Protein AF-A0AAW0EY38-F1 (afdb_monomer)

Structure (mmCIF, N/CA/C/O backbone):
data_AF-A0AAW0EY38-F1
#
_entry.id   AF-A0AAW0EY38-F1
#
loop_
_atom_site.group_PDB
_atom_site.id
_atom_site.type_symbol
_atom_site.label_atom_id
_atom_site.label_alt_id
_atom_site.label_comp_id
_atom_site.label_asym_id
_atom_site.label_entity_id
_atom_site.label_seq_id
_atom_site.pdbx_PDB_ins_code
_atom_site.Cartn_x
_atom_site.Cartn_y
_atom_site.Cartn_z
_atom_site.occupancy
_atom_site.B_iso_or_equiv
_atom_site.auth_seq_id
_atom_site.auth_comp_id
_atom_site.auth_asym_id
_atom_site.auth_atom_id
_atom_site.pdbx_PDB_model_num
ATOM 1 N N . MET A 1 1 ? -49.714 18.356 15.922 1.00 36.41 1 MET A N 1
ATOM 2 C CA . MET A 1 1 ? -48.487 18.793 16.619 1.00 36.41 1 MET A CA 1
ATOM 3 C C . MET A 1 1 ? -47.791 17.554 17.155 1.00 36.41 1 MET A C 1
ATOM 5 O O . MET A 1 1 ? -48.275 16.978 18.117 1.00 36.41 1 MET A O 1
ATOM 9 N N . PHE A 1 2 ? -46.738 17.082 16.485 1.00 45.28 2 PHE A N 1
ATOM 10 C CA . PHE A 1 2 ? -45.984 15.905 16.921 1.00 45.28 2 PHE A CA 1
ATOM 11 C C . PHE A 1 2 ? -44.681 16.373 17.564 1.00 45.28 2 PHE A C 1
ATOM 13 O O . PHE A 1 2 ? -43.794 16.888 16.889 1.00 45.28 2 PHE A O 1
ATOM 20 N N . LEU A 1 3 ? -44.608 16.240 18.888 1.00 47.38 3 LEU A N 1
ATOM 21 C CA . LEU A 1 3 ? -43.404 16.471 19.674 1.00 47.38 3 LEU A CA 1
ATOM 22 C C . LEU A 1 3 ? -42.426 15.320 19.421 1.00 47.38 3 LEU A C 1
ATOM 24 O O . LEU A 1 3 ? -42.470 14.292 20.090 1.00 47.38 3 LEU A O 1
ATOM 28 N N . THR A 1 4 ? -41.526 15.490 18.456 1.00 55.34 4 THR A N 1
ATOM 29 C CA . THR A 1 4 ? -40.294 14.701 18.400 1.00 55.34 4 THR A CA 1
ATOM 30 C C . THR A 1 4 ? -39.374 15.199 19.505 1.00 55.34 4 THR A C 1
ATOM 32 O O . THR A 1 4 ? -38.641 16.175 19.338 1.00 55.34 4 THR A O 1
ATOM 35 N N . THR A 1 5 ? -39.441 14.548 20.661 1.00 53.19 5 THR A N 1
ATOM 36 C CA . THR A 1 5 ? -38.459 14.689 21.731 1.00 53.19 5 THR A CA 1
ATOM 37 C C . THR A 1 5 ? -37.113 14.188 21.218 1.00 53.19 5 THR A C 1
ATOM 39 O O . THR A 1 5 ? -36.816 12.996 21.191 1.00 53.19 5 THR A O 1
ATOM 42 N N . VAL A 1 6 ? -36.279 15.122 20.766 1.00 59.03 6 VAL A N 1
ATOM 43 C CA . VAL A 1 6 ? -34.878 14.847 20.460 1.00 59.03 6 VAL A CA 1
ATOM 44 C C . VAL A 1 6 ? -34.181 14.609 21.795 1.00 59.03 6 VAL A C 1
ATOM 46 O O . VAL A 1 6 ? -33.780 15.548 22.479 1.00 59.03 6 VAL A O 1
ATOM 49 N N . LEU A 1 7 ? -34.065 13.342 22.195 1.00 56.75 7 LEU A N 1
ATOM 50 C CA . LEU A 1 7 ? -33.198 12.949 23.298 1.00 56.75 7 LEU A CA 1
ATOM 51 C C . LEU A 1 7 ? -31.762 13.284 22.891 1.00 56.75 7 LEU A C 1
ATOM 53 O O . LEU A 1 7 ? -31.105 12.540 22.162 1.00 56.75 7 LEU A O 1
ATOM 57 N N . ALA A 1 8 ? -31.281 14.435 23.356 1.00 54.06 8 ALA A N 1
ATOM 58 C CA . ALA A 1 8 ? -29.883 14.821 23.312 1.00 54.06 8 ALA A CA 1
ATOM 59 C C . ALA A 1 8 ? -29.093 13.900 24.255 1.00 54.06 8 ALA A C 1
ATOM 61 O O . ALA A 1 8 ? -28.704 14.271 25.360 1.00 54.06 8 ALA A O 1
ATOM 62 N N . VAL A 1 9 ? -28.890 12.652 23.829 1.00 56.81 9 VAL A N 1
ATOM 63 C CA . VAL A 1 9 ? -28.042 11.689 24.526 1.00 56.81 9 VAL A CA 1
ATOM 64 C C . VAL A 1 9 ? -26.637 12.279 24.572 1.00 56.81 9 VAL A C 1
ATOM 66 O O . VAL A 1 9 ? -26.015 12.537 23.538 1.00 56.81 9 VAL A O 1
ATOM 69 N N . SER A 1 10 ? -26.140 12.514 25.786 1.00 57.12 10 SER A N 1
ATOM 70 C CA . SER A 1 10 ? -24.780 12.984 26.034 1.00 57.12 10 SER A CA 1
ATOM 71 C C . SER A 1 10 ? -23.775 12.020 25.392 1.00 57.12 10 SER A C 1
ATOM 73 O O . SER A 1 10 ? -23.475 10.947 25.916 1.00 57.12 10 SER A O 1
ATOM 75 N N . LYS A 1 11 ? -23.239 12.411 24.227 1.00 60.81 11 LYS A N 1
ATOM 76 C CA . LYS A 1 11 ? -22.288 11.622 23.418 1.00 60.81 11 LYS A CA 1
ATOM 77 C C . LYS A 1 11 ? -21.000 11.266 24.172 1.00 60.81 11 LYS A C 1
ATOM 79 O O . LYS A 1 11 ? -20.276 10.374 23.735 1.00 60.81 11 LYS A O 1
ATOM 84 N N . LYS A 1 12 ? -20.723 11.949 25.289 1.00 64.94 12 LYS A N 1
ATOM 85 C CA . LYS A 1 12 ? -19.521 11.779 26.116 1.00 64.94 12 LYS A CA 1
ATOM 86 C C . LYS A 1 12 ? -19.474 10.417 26.823 1.00 64.94 12 LYS A C 1
ATOM 88 O O . LYS A 1 12 ? -18.389 9.893 27.024 1.00 64.94 12 LYS A O 1
ATOM 93 N N . ASN A 1 13 ? -20.631 9.807 27.103 1.00 69.88 13 ASN A N 1
ATOM 94 C CA . ASN A 1 13 ? -20.723 8.502 27.779 1.00 69.88 13 ASN A CA 1
ATOM 95 C C . ASN A 1 13 ? -21.180 7.361 26.855 1.00 69.88 13 ASN A C 1
ATOM 97 O O . ASN A 1 13 ? -21.425 6.248 27.319 1.00 69.88 13 ASN A O 1
ATOM 101 N N . LEU A 1 14 ? -21.307 7.615 25.547 1.00 79.00 14 LEU A N 1
ATOM 102 C CA . LEU A 1 14 ? -21.722 6.586 24.601 1.00 79.00 14 LEU A CA 1
ATOM 103 C C . LEU A 1 14 ? -20.601 5.552 24.438 1.00 79.00 14 LEU A C 1
ATOM 105 O O . LEU A 1 14 ? -19.555 5.837 23.842 1.00 79.00 14 LEU A O 1
ATOM 109 N N . ARG A 1 15 ? -20.839 4.347 24.962 1.00 86.69 15 ARG A N 1
ATOM 110 C CA . ARG A 1 15 ? -19.970 3.184 24.767 1.00 86.69 15 ARG A CA 1
ATOM 111 C C . ARG A 1 15 ? -20.509 2.341 23.621 1.00 86.69 15 ARG A C 1
ATOM 113 O O . ARG A 1 15 ? -21.696 2.038 23.567 1.00 86.69 15 ARG A O 1
ATOM 120 N N . LEU A 1 16 ? -19.627 1.977 22.704 1.00 86.88 16 LEU A N 1
ATOM 121 C CA . LEU A 1 16 ? -19.938 1.199 21.512 1.00 86.88 16 LEU A CA 1
ATOM 122 C C . LEU A 1 16 ? -19.187 -0.128 21.581 1.00 86.88 16 LEU A C 1
ATOM 124 O O . LEU A 1 16 ? -18.048 -0.189 22.051 1.00 86.88 16 LEU A O 1
ATOM 128 N N . ARG A 1 17 ? -19.829 -1.201 21.122 1.00 89.62 17 ARG A N 1
ATOM 129 C CA . ARG A 1 17 ? -19.230 -2.536 21.098 1.00 89.62 17 ARG A CA 1
ATOM 130 C C . ARG A 1 17 ? -18.426 -2.718 19.813 1.00 89.62 17 ARG A C 1
ATOM 132 O O . ARG A 1 17 ? -18.945 -2.489 18.726 1.00 89.62 17 ARG A O 1
ATOM 139 N N . CYS A 1 18 ? -17.171 -3.147 19.928 1.00 90.31 18 CYS A N 1
ATOM 140 C CA . CYS A 1 18 ? -16.378 -3.560 18.769 1.00 90.31 18 CYS A CA 1
ATOM 141 C C . CYS A 1 18 ? -16.819 -4.953 18.298 1.00 90.31 18 CYS A C 1
ATOM 143 O O . CYS A 1 18 ? -16.892 -5.873 19.107 1.00 90.31 18 CYS A O 1
ATOM 145 N N . SER A 1 19 ? -17.059 -5.135 17.002 1.00 89.38 19 SER A N 1
ATOM 146 C CA . SER A 1 19 ? -17.438 -6.435 16.420 1.00 89.38 19 SER A CA 1
ATOM 147 C C . SER A 1 19 ? -16.326 -7.492 16.487 1.00 89.38 19 SER A C 1
ATOM 149 O O . SER A 1 19 ? -16.625 -8.677 16.526 1.00 89.38 19 SER A O 1
ATOM 151 N N . GLN A 1 20 ? -15.056 -7.075 16.550 1.00 88.75 20 GLN A N 1
ATOM 152 C CA . GLN A 1 20 ? -13.898 -7.979 16.547 1.00 88.75 20 GLN A CA 1
ATOM 153 C C . GLN A 1 20 ? -13.485 -8.411 17.958 1.00 88.75 20 GLN A 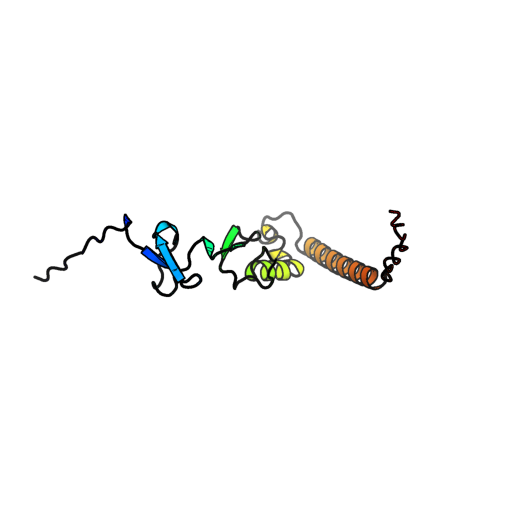C 1
ATOM 155 O O . GLN A 1 20 ? -13.481 -9.592 18.278 1.00 88.75 20 GLN A O 1
ATOM 160 N N . CYS A 1 21 ? -13.167 -7.459 18.840 1.00 90.75 21 CYS A N 1
ATOM 161 C CA . CYS A 1 21 ? -12.729 -7.784 20.202 1.00 90.75 21 CYS A CA 1
ATOM 162 C C . CYS A 1 21 ? -13.870 -7.832 21.224 1.00 90.75 21 CYS A C 1
ATOM 164 O O . CYS A 1 21 ? -13.615 -8.065 22.401 1.00 90.75 21 CYS A O 1
ATOM 166 N N . THR A 1 22 ? -15.115 -7.567 20.815 1.00 90.31 22 THR A N 1
ATOM 167 C CA . THR A 1 22 ? -16.335 -7.548 21.651 1.00 90.31 22 THR A CA 1
ATOM 168 C C . THR A 1 22 ? -16.348 -6.568 22.831 1.00 90.31 22 THR A C 1
ATOM 170 O O . THR A 1 22 ? -17.373 -6.454 23.505 1.00 90.31 22 THR A O 1
ATOM 173 N N . ARG A 1 23 ? -15.265 -5.808 23.046 1.00 90.69 23 ARG A N 1
ATOM 174 C CA . ARG A 1 23 ? -15.121 -4.809 24.113 1.00 90.69 23 ARG A CA 1
ATOM 175 C C . ARG A 1 23 ? -16.045 -3.607 23.900 1.00 90.69 23 ARG A C 1
ATOM 177 O O . ARG A 1 23 ? -16.238 -3.152 22.770 1.00 90.69 23 ARG A O 1
ATOM 184 N N . LEU A 1 24 ? -16.572 -3.077 25.005 1.00 90.88 24 LEU A N 1
ATOM 185 C CA . LEU A 1 24 ? -17.322 -1.818 25.063 1.00 90.88 24 LEU A CA 1
ATOM 186 C C . LEU A 1 24 ? -16.350 -0.650 25.254 1.00 90.88 24 LEU A C 1
ATOM 188 O O . LEU A 1 24 ? -15.769 -0.481 26.326 1.00 90.88 24 LEU 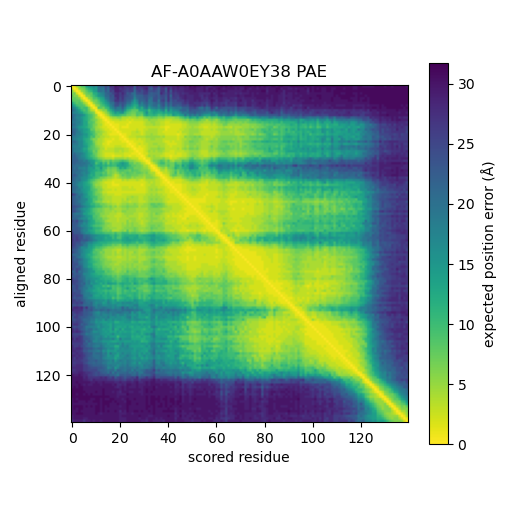A O 1
ATOM 192 N N . LEU A 1 25 ? -16.176 0.159 24.212 1.00 90.00 25 LEU A N 1
ATOM 193 C CA . LEU A 1 25 ? -15.191 1.241 24.160 1.00 90.00 25 LEU A CA 1
ATOM 194 C C . LEU A 1 25 ? -15.869 2.596 23.954 1.00 90.00 25 LEU A C 1
ATOM 196 O O . LEU A 1 25 ? -16.997 2.670 23.467 1.00 90.00 25 LEU A O 1
ATOM 200 N N . SER A 1 26 ? -15.189 3.678 24.338 1.00 88.38 26 SER A N 1
ATOM 201 C CA . SER A 1 26 ? -15.697 5.035 24.118 1.00 88.38 26 SER A CA 1
ATOM 202 C C . SER A 1 26 ? -15.801 5.344 22.624 1.00 88.38 26 SER A C 1
ATOM 204 O O . SER A 1 26 ? -15.103 4.764 21.788 1.00 88.38 26 SER A O 1
ATOM 206 N N . SER A 1 27 ? -16.646 6.314 22.286 1.00 85.06 27 SER A N 1
ATOM 207 C CA . SER A 1 27 ? -16.845 6.744 20.900 1.00 85.06 27 SER A CA 1
ATOM 208 C C . SER A 1 27 ? -15.573 7.271 20.197 1.00 85.06 27 SER A C 1
ATOM 210 O O . SER A 1 27 ? -15.532 7.335 18.967 1.00 85.06 27 SER A O 1
ATOM 212 N N . GLU A 1 28 ? -14.523 7.616 20.944 1.00 86.75 28 GLU A N 1
ATOM 213 C CA . GLU A 1 28 ? -13.212 8.057 20.434 1.00 86.75 28 GLU A CA 1
ATOM 214 C C . GLU A 1 28 ? -12.441 6.929 19.737 1.00 86.75 28 GLU A C 1
ATOM 216 O O . GLU A 1 28 ? -11.732 7.168 18.763 1.00 86.75 28 GLU A O 1
ATOM 221 N N . HIS A 1 29 ? -12.667 5.677 20.145 1.00 88.75 29 HIS A N 1
ATOM 222 C CA . HIS A 1 29 ? -12.040 4.498 19.540 1.00 88.75 29 HIS A CA 1
ATOM 223 C C . HIS A 1 29 ? -12.640 4.147 18.166 1.00 88.75 29 HIS A C 1
ATOM 225 O O . HIS A 1 29 ? -12.197 3.197 17.517 1.00 88.75 29 HIS A O 1
ATOM 231 N N . PHE A 1 30 ? -13.645 4.905 17.708 1.00 87.69 30 PHE A N 1
ATOM 232 C CA . PHE A 1 30 ? -14.372 4.700 16.457 1.00 87.69 30 PHE A CA 1
ATOM 233 C C . PHE A 1 30 ? -14.381 5.998 15.626 1.00 87.69 30 PHE A C 1
ATOM 235 O O . PHE A 1 30 ? -15.367 6.740 15.638 1.00 87.69 30 PHE A O 1
ATOM 242 N N . PRO A 1 31 ? -13.303 6.291 14.871 1.00 78.94 31 PRO A N 1
ATOM 243 C CA . PRO A 1 31 ? -13.166 7.545 14.122 1.00 78.94 31 PRO A CA 1
ATOM 244 C C . PRO A 1 31 ? -14.147 7.668 12.945 1.00 78.94 31 PRO A C 1
ATOM 246 O O . PRO A 1 31 ? -14.469 8.772 12.522 1.00 78.94 31 PRO A O 1
ATOM 249 N N . LYS A 1 32 ? -14.662 6.546 12.421 1.00 75.25 32 LYS A N 1
ATOM 250 C CA . LYS A 1 32 ? -15.676 6.515 11.354 1.00 75.25 32 LYS A CA 1
ATOM 251 C C . LYS A 1 32 ? -16.964 5.895 11.893 1.00 75.25 32 LYS A C 1
ATOM 253 O O . LYS A 1 32 ? -17.120 4.680 11.862 1.00 75.25 32 LYS A O 1
ATOM 258 N N . ARG A 1 33 ? -17.864 6.740 12.405 1.00 70.31 33 ARG A N 1
ATOM 259 C CA . ARG A 1 33 ? -19.159 6.334 12.997 1.00 70.31 33 ARG A CA 1
ATOM 260 C C . ARG A 1 33 ? -20.309 6.262 11.988 1.00 70.31 33 ARG A C 1
ATOM 262 O O . ARG A 1 33 ? -21.429 5.973 12.379 1.00 70.31 33 ARG A O 1
ATOM 269 N N . GLY A 1 34 ? -20.049 6.537 10.710 1.00 66.12 34 GLY A N 1
ATOM 270 C CA . GLY A 1 34 ? -21.072 6.596 9.657 1.00 66.12 34 GLY A CA 1
ATOM 271 C C . GLY A 1 34 ? -21.577 5.237 9.165 1.00 66.12 34 GLY A C 1
ATOM 272 O O . GLY A 1 34 ? -22.026 5.155 8.031 1.00 66.12 34 GLY A O 1
ATOM 273 N N . GLY A 1 35 ? -21.448 4.172 9.960 1.00 69.25 35 GLY A N 1
ATOM 274 C CA . GLY A 1 35 ? -21.822 2.815 9.567 1.00 69.25 35 GLY A CA 1
ATOM 275 C C . GLY A 1 35 ? -22.770 2.151 10.570 1.00 69.25 35 GLY A C 1
ATOM 276 O O . GLY A 1 35 ? -22.914 2.641 11.693 1.00 69.25 35 GLY A O 1
ATOM 277 N N . PRO A 1 36 ? -23.398 1.026 10.190 1.00 76.69 36 PRO A N 1
ATOM 278 C CA . PRO A 1 36 ? -24.254 0.241 11.077 1.00 76.69 36 PRO A CA 1
ATOM 279 C C . PRO A 1 36 ? -23.517 -0.151 12.368 1.00 76.69 36 PRO A C 1
ATOM 281 O O . PRO A 1 36 ? -22.372 -0.611 12.312 1.00 76.69 36 PRO A O 1
ATOM 284 N N . LEU A 1 37 ? -24.162 0.010 13.533 1.00 74.06 37 LEU A N 1
ATOM 285 C CA . LEU A 1 37 ? -23.547 -0.199 14.859 1.00 74.06 37 LEU A CA 1
ATOM 286 C C . LEU A 1 37 ? -22.924 -1.597 15.030 1.00 74.06 37 LEU A C 1
ATOM 288 O O . LEU A 1 37 ? -21.900 -1.753 15.689 1.00 74.06 37 LEU A O 1
ATOM 292 N N . ASN A 1 38 ? -23.513 -2.601 14.389 1.00 75.38 38 ASN A N 1
ATOM 293 C CA . ASN A 1 38 ? -23.077 -3.997 14.348 1.00 75.38 38 ASN A CA 1
ATOM 294 C C . ASN A 1 38 ? -21.797 -4.248 13.526 1.00 75.38 38 ASN A C 1
ATOM 296 O O . ASN A 1 38 ? -21.243 -5.340 13.595 1.00 75.38 38 ASN A O 1
ATOM 300 N N . THR A 1 39 ? -21.296 -3.256 12.787 1.00 82.44 39 THR A N 1
ATOM 301 C CA . THR A 1 39 ? -20.079 -3.372 11.956 1.00 82.44 39 THR A CA 1
ATOM 302 C C . THR A 1 39 ? -18.914 -2.523 12.469 1.00 82.44 39 THR A C 1
ATOM 304 O O . THR A 1 39 ? -17.855 -2.451 11.846 1.00 82.44 39 THR A O 1
ATOM 307 N N . LEU A 1 40 ? -19.081 -1.866 13.620 1.00 87.69 40 LEU A N 1
ATOM 308 C CA . LEU A 1 40 ? -18.060 -0.993 14.183 1.00 87.69 40 LEU A CA 1
ATOM 309 C C . LEU A 1 40 ? -16.833 -1.790 14.636 1.00 87.69 40 LEU A C 1
ATOM 311 O O . LEU A 1 40 ? -16.933 -2.818 15.308 1.00 87.69 40 LEU A O 1
ATOM 315 N N . ILE A 1 41 ? -15.653 -1.285 14.279 1.00 89.12 41 ILE A N 1
ATOM 316 C CA . ILE A 1 41 ? -14.357 -1.876 14.626 1.00 89.12 41 ILE A CA 1
ATOM 317 C C . ILE A 1 41 ? -13.484 -0.785 15.225 1.00 89.12 41 ILE A C 1
ATOM 319 O O . ILE A 1 41 ? -13.295 0.269 14.602 1.00 89.12 41 ILE A O 1
ATOM 323 N N . CYS A 1 42 ? -12.965 -1.049 16.423 1.00 90.69 42 CYS A N 1
ATOM 324 C CA . CYS A 1 42 ? -12.121 -0.104 17.138 1.00 90.69 42 CYS A CA 1
ATOM 325 C C . CYS A 1 42 ? -10.761 0.074 16.454 1.00 90.69 42 CYS A C 1
ATOM 327 O O . CYS A 1 42 ? -10.318 -0.766 15.668 1.00 90.69 42 CYS A O 1
ATOM 329 N N . VAL A 1 43 ? -10.095 1.186 16.759 1.00 90.69 43 VAL A N 1
ATOM 330 C CA . VAL A 1 43 ? -8.760 1.512 16.236 1.00 90.69 43 VAL A CA 1
ATOM 331 C C . VAL A 1 43 ? -7.713 0.452 16.593 1.00 90.69 43 VAL A C 1
ATOM 333 O O . VAL A 1 43 ? -6.848 0.185 15.762 1.00 90.69 43 VAL A O 1
ATOM 336 N N . ASP A 1 44 ? -7.826 -0.188 17.758 1.00 89.31 44 ASP A N 1
ATOM 337 C CA . ASP A 1 44 ? -6.866 -1.201 18.227 1.00 89.31 44 ASP A CA 1
ATOM 338 C C . ASP A 1 44 ? -6.963 -2.518 17.452 1.00 89.31 44 ASP A C 1
ATOM 340 O O . ASP A 1 44 ? -5.979 -3.230 17.292 1.00 89.31 44 ASP A O 1
ATOM 344 N N . CYS A 1 45 ? -8.148 -2.842 16.928 1.00 89.56 45 CYS A N 1
ATOM 345 C CA . CYS A 1 45 ? -8.345 -4.010 16.068 1.00 89.56 45 CYS A CA 1
ATOM 346 C C . CYS A 1 45 ? -7.903 -3.760 14.618 1.00 89.56 45 CYS A C 1
ATOM 348 O O . CYS A 1 45 ? -8.057 -4.643 13.772 1.00 89.56 45 CYS A O 1
ATOM 350 N N . LYS A 1 46 ? -7.399 -2.560 14.306 1.00 91.00 46 LYS A N 1
ATOM 351 C CA . LYS A 1 46 ? -6.921 -2.202 12.973 1.00 91.00 46 LYS A CA 1
ATOM 352 C C . LYS A 1 46 ? -5.410 -2.045 12.973 1.00 91.00 46 LYS A C 1
ATOM 354 O O . LYS A 1 46 ? -4.853 -1.295 13.772 1.00 91.00 46 LYS A O 1
ATOM 359 N N . LEU A 1 47 ? -4.772 -2.680 12.001 1.00 90.81 47 LEU A N 1
ATOM 360 C CA . LEU A 1 47 ? -3.346 -2.552 11.747 1.00 90.81 47 LEU A CA 1
ATOM 361 C C . LEU A 1 47 ? -3.081 -1.423 10.756 1.00 90.81 47 LEU A C 1
ATOM 363 O O . LEU A 1 47 ? -3.868 -1.183 9.838 1.00 90.81 47 LEU A O 1
ATOM 367 N N . MET A 1 48 ? -1.967 -0.722 10.945 1.00 92.00 48 MET A N 1
ATOM 368 C CA . MET A 1 48 ? -1.507 0.289 10.001 1.00 92.00 48 MET A CA 1
ATOM 369 C C . MET A 1 48 ? -0.803 -0.390 8.827 1.00 92.00 48 MET A C 1
ATOM 371 O O . MET A 1 48 ? 0.159 -1.124 9.032 1.00 92.00 48 MET A O 1
ATOM 375 N N . CYS A 1 49 ? -1.260 -0.132 7.603 1.00 94.06 49 CYS A N 1
ATOM 376 C CA . CYS A 1 49 ? -0.552 -0.576 6.407 1.00 94.06 49 CYS A CA 1
ATOM 377 C C . CYS A 1 49 ? 0.572 0.409 6.064 1.00 94.06 49 CYS A C 1
ATOM 379 O O . CYS A 1 49 ? 0.297 1.583 5.818 1.00 94.06 49 CYS A O 1
ATOM 381 N N . VAL A 1 50 ? 1.813 -0.073 5.964 1.00 93.25 50 VAL A N 1
ATOM 382 C CA . VAL A 1 50 ? 2.982 0.752 5.601 1.00 93.25 50 VAL A CA 1
ATOM 383 C C . VAL A 1 50 ? 2.875 1.282 4.167 1.00 93.25 50 VAL A C 1
ATOM 385 O O . VAL A 1 50 ? 3.258 2.413 3.896 1.00 93.25 50 VAL A O 1
ATOM 388 N N . GLY A 1 51 ? 2.275 0.513 3.253 1.00 89.88 51 GLY A N 1
ATOM 389 C CA . GLY A 1 51 ? 2.168 0.897 1.842 1.00 89.88 51 GLY A CA 1
ATOM 390 C C . GLY A 1 51 ? 1.185 2.035 1.541 1.00 89.88 51 GLY A C 1
ATOM 391 O O . GLY A 1 51 ? 1.346 2.724 0.540 1.00 89.88 51 GLY A O 1
ATOM 392 N N . CYS A 1 52 ? 0.144 2.239 2.357 1.00 91.69 52 CYS A N 1
ATOM 393 C CA . CYS A 1 52 ? -0.850 3.304 2.120 1.00 91.69 52 CYS A CA 1
ATOM 394 C C . CYS A 1 52 ? -1.112 4.218 3.321 1.00 91.69 52 CYS A C 1
ATOM 396 O O . CYS A 1 52 ? -1.921 5.138 3.205 1.00 91.69 52 CYS A O 1
ATOM 398 N N . GLY A 1 53 ? -0.496 3.952 4.475 1.00 92.19 53 GLY A N 1
ATOM 399 C CA . GLY A 1 53 ? -0.698 4.720 5.706 1.00 92.19 53 GLY A CA 1
ATOM 400 C C . GLY A 1 53 ? -2.127 4.664 6.257 1.00 92.19 53 GLY A C 1
ATOM 401 O O . GLY A 1 53 ? -2.519 5.519 7.047 1.00 92.19 53 GLY A O 1
ATOM 402 N N . GLN A 1 54 ? -2.941 3.695 5.824 1.00 91.56 54 GLN A N 1
ATOM 403 C CA . GLN A 1 54 ? -4.319 3.534 6.287 1.00 91.56 54 GLN A CA 1
ATOM 404 C C . GLN A 1 54 ? -4.432 2.391 7.292 1.00 91.56 54 GLN A C 1
ATOM 406 O O . GLN A 1 54 ? -3.847 1.320 7.110 1.00 91.56 54 GLN A O 1
ATOM 411 N N . ARG A 1 55 ? -5.260 2.602 8.321 1.00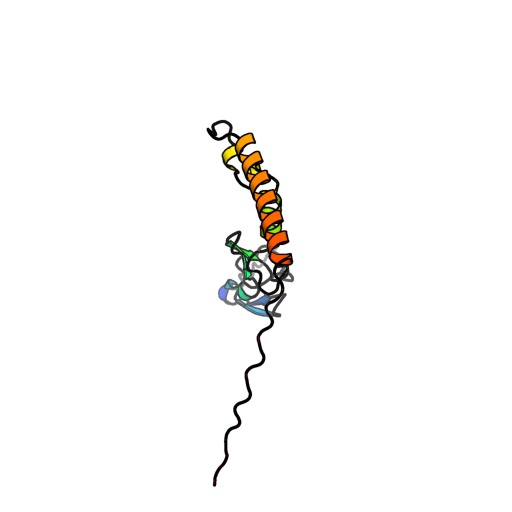 90.38 55 ARG A N 1
ATOM 412 C CA . ARG A 1 55 ? -5.638 1.562 9.283 1.00 90.38 55 ARG A CA 1
ATOM 413 C C . ARG A 1 55 ? -6.689 0.635 8.678 1.00 90.38 55 ARG A C 1
ATOM 415 O O . ARG A 1 55 ? -7.810 1.072 8.412 1.00 90.38 55 ARG A O 1
ATOM 422 N N . GLN A 1 56 ? -6.336 -0.631 8.510 1.00 90.31 56 GLN A N 1
ATOM 423 C CA . GLN A 1 56 ? -7.180 -1.670 7.925 1.00 90.31 56 GLN A CA 1
ATOM 424 C C . GLN A 1 56 ? -7.407 -2.815 8.916 1.00 90.31 56 GLN A C 1
ATOM 426 O O . GLN A 1 56 ? -6.704 -2.932 9.918 1.00 90.31 56 GLN A O 1
ATOM 431 N N . LEU A 1 57 ? -8.412 -3.650 8.663 1.00 88.94 57 LEU A N 1
ATOM 432 C CA . LEU A 1 57 ? -8.649 -4.843 9.479 1.00 88.94 57 LEU A CA 1
ATOM 433 C C . LEU A 1 57 ? -7.508 -5.842 9.289 1.00 88.94 57 LEU A C 1
ATOM 435 O O . LEU A 1 57 ? -6.950 -5.939 8.204 1.00 88.94 57 LEU A O 1
ATOM 439 N N . ARG A 1 58 ? -7.235 -6.665 10.304 1.00 86.19 58 ARG A N 1
ATOM 440 C CA . ARG A 1 58 ? -6.274 -7.773 10.189 1.00 86.19 58 ARG A CA 1
ATOM 441 C C . ARG A 1 58 ? -6.587 -8.723 9.024 1.00 86.19 58 ARG A C 1
ATOM 443 O O . ARG A 1 58 ? -5.666 -9.233 8.409 1.00 86.19 58 ARG A O 1
ATOM 450 N N . SER A 1 59 ? -7.863 -8.913 8.688 1.00 87.62 59 SER A N 1
ATOM 451 C CA . SER A 1 59 ? -8.301 -9.781 7.587 1.00 87.62 59 SER A CA 1
ATOM 452 C C . SER A 1 59 ? -7.890 -9.301 6.191 1.00 87.62 59 SER A C 1
ATOM 454 O O . SER A 1 59 ? -8.058 -10.049 5.241 1.00 87.62 59 SER A O 1
ATOM 456 N N . THR A 1 60 ? -7.411 -8.062 6.041 1.00 89.06 60 THR A N 1
ATOM 457 C CA . THR A 1 60 ? -6.921 -7.526 4.757 1.00 89.06 60 THR A CA 1
ATOM 458 C C . THR A 1 60 ? -5.402 -7.646 4.613 1.00 89.06 60 THR A C 1
ATOM 460 O O . THR A 1 60 ? -4.789 -6.847 3.901 1.00 89.06 60 THR A O 1
ATOM 463 N N . PHE A 1 61 ? -4.787 -8.522 5.403 1.00 91.62 61 PHE A N 1
ATOM 464 C CA . PHE A 1 61 ? -3.362 -8.818 5.381 1.00 91.62 61 PHE A CA 1
ATOM 465 C C . PHE A 1 61 ? -3.216 -10.336 5.255 1.00 91.62 61 PHE A C 1
ATOM 467 O O . PHE A 1 61 ? -3.586 -11.062 6.179 1.00 91.62 61 PHE A O 1
ATOM 474 N N . SER A 1 62 ? -2.676 -10.790 4.126 1.00 87.12 62 SER A N 1
ATOM 475 C CA . SER A 1 62 ? -2.449 -12.203 3.810 1.00 87.12 62 SER A CA 1
ATOM 476 C C . SER A 1 62 ? -1.613 -12.925 4.867 1.00 87.12 62 SER A C 1
ATOM 478 O O . SER A 1 62 ? -2.016 -13.977 5.357 1.00 87.12 62 SER A O 1
ATOM 480 N N . ASP A 1 63 ? -0.490 -12.331 5.275 1.00 84.69 63 ASP A N 1
ATOM 481 C CA . ASP A 1 63 ? 0.455 -12.960 6.201 1.00 84.69 63 ASP A CA 1
ATOM 482 C C . ASP A 1 63 ? 0.358 -12.376 7.608 1.00 84.69 63 ASP A C 1
ATOM 484 O O . ASP A 1 63 ? 0.068 -11.189 7.785 1.00 84.69 63 ASP A O 1
ATOM 488 N N . ALA A 1 64 ? 0.611 -13.216 8.620 1.00 74.81 64 ALA A N 1
ATOM 489 C CA . ALA A 1 64 ? 0.715 -12.837 10.038 1.00 74.81 64 ALA A CA 1
ATOM 490 C C . ALA A 1 64 ? 1.654 -11.649 10.255 1.00 74.81 64 ALA A C 1
ATOM 492 O O . ALA A 1 64 ? 1.270 -10.678 10.910 1.00 74.81 64 ALA A O 1
ATOM 493 N N . ASP A 1 65 ? 2.806 -11.699 9.594 1.00 79.31 65 ASP A N 1
ATOM 494 C CA . ASP A 1 65 ? 3.897 -10.742 9.763 1.00 79.31 65 ASP A CA 1
ATOM 495 C C . ASP A 1 65 ? 3.927 -9.672 8.661 1.00 79.31 65 ASP A C 1
ATOM 497 O O . ASP A 1 65 ? 4.808 -8.813 8.628 1.00 79.31 65 ASP A O 1
ATOM 501 N N . SER A 1 66 ? 2.955 -9.684 7.741 1.00 84.75 66 SER A N 1
ATOM 502 C CA . SER A 1 66 ? 2.879 -8.645 6.717 1.00 84.75 66 SER A CA 1
ATOM 503 C C . SER A 1 66 ? 2.398 -7.328 7.321 1.00 84.75 66 SER A C 1
ATOM 505 O O . SER A 1 66 ? 1.288 -7.208 7.843 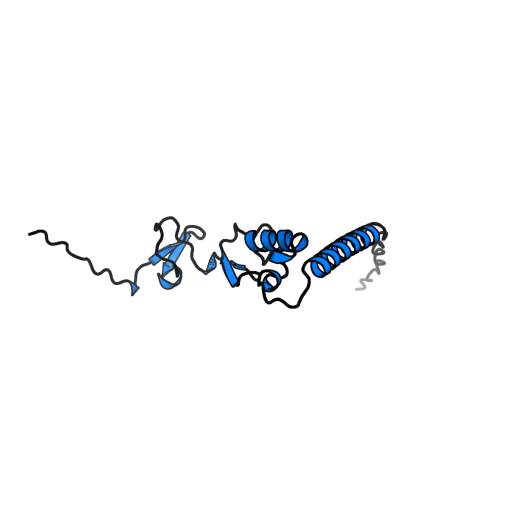1.00 84.75 66 SER A O 1
ATOM 507 N N . HIS A 1 67 ? 3.212 -6.289 7.149 1.00 89.50 67 HIS A N 1
ATOM 508 C CA . HIS A 1 67 ? 2.850 -4.901 7.438 1.00 89.50 67 HIS A CA 1
ATOM 509 C C . HIS A 1 67 ? 2.178 -4.191 6.247 1.00 89.50 67 HIS A C 1
ATOM 511 O O . HIS A 1 67 ? 1.906 -2.987 6.299 1.00 89.50 67 HIS A O 1
ATOM 517 N N . THR A 1 68 ? 1.904 -4.917 5.158 1.00 92.12 68 THR A N 1
ATOM 518 C CA . THR A 1 68 ? 1.318 -4.378 3.926 1.00 92.12 68 THR A CA 1
ATOM 519 C C . THR A 1 68 ? -0.006 -5.068 3.624 1.00 92.12 68 THR A C 1
ATOM 521 O O . THR A 1 68 ? -0.074 -6.289 3.549 1.00 92.12 68 THR A O 1
ATOM 524 N N . CYS A 1 69 ? -1.071 -4.289 3.435 1.00 93.75 69 CYS A N 1
ATOM 525 C CA . CYS A 1 69 ? -2.382 -4.848 3.115 1.00 93.75 69 CYS A CA 1
ATOM 526 C C . CYS A 1 69 ? -2.434 -5.423 1.692 1.00 93.75 69 CYS A C 1
ATOM 528 O O . CYS A 1 69 ? -1.716 -4.965 0.799 1.00 93.75 69 CYS A O 1
ATOM 530 N N . ASP A 1 70 ? -3.366 -6.342 1.456 1.00 93.06 70 ASP A N 1
ATOM 531 C CA . ASP A 1 70 ? -3.507 -7.086 0.197 1.00 93.06 70 ASP A CA 1
ATOM 532 C C . ASP A 1 70 ? -3.690 -6.166 -1.010 1.00 93.06 70 ASP A C 1
ATOM 534 O O . ASP A 1 70 ? -3.138 -6.391 -2.082 1.00 93.06 70 ASP A O 1
ATOM 538 N N . ARG A 1 71 ? -4.405 -5.049 -0.829 1.00 92.50 71 ARG A N 1
ATOM 539 C CA . ARG A 1 71 ? -4.578 -4.049 -1.890 1.00 92.50 71 ARG A CA 1
ATOM 540 C C . ARG A 1 71 ? -3.255 -3.388 -2.282 1.00 92.50 71 ARG A C 1
ATOM 542 O O . ARG A 1 71 ? -3.050 -3.083 -3.454 1.00 92.50 71 ARG A O 1
ATO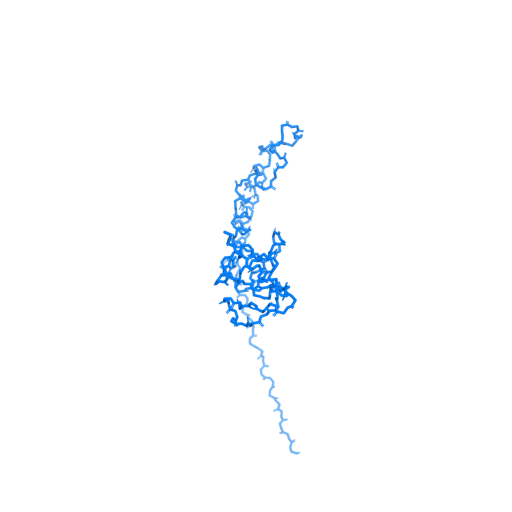M 549 N N . CYS A 1 72 ? -2.381 -3.117 -1.316 1.00 92.75 72 CYS A N 1
ATOM 550 C CA . CYS A 1 72 ? -1.052 -2.572 -1.583 1.00 92.75 72 CYS A CA 1
ATOM 551 C C . CYS A 1 72 ? -0.127 -3.631 -2.187 1.00 92.75 72 CYS A C 1
ATOM 553 O O . CYS A 1 72 ? 0.622 -3.300 -3.102 1.00 92.75 72 CYS A O 1
ATOM 555 N N . LEU A 1 73 ? -0.224 -4.889 -1.747 1.00 91.69 73 LEU A N 1
ATOM 556 C CA . LEU A 1 73 ? 0.499 -6.007 -2.361 1.00 91.69 73 LEU A CA 1
ATOM 557 C C . LEU A 1 73 ? 0.095 -6.197 -3.829 1.00 91.69 73 LEU A C 1
ATOM 559 O O . LEU A 1 73 ? 0.959 -6.245 -4.699 1.00 91.69 73 LEU A O 1
ATOM 563 N N . ALA A 1 74 ? -1.204 -6.183 -4.128 1.00 91.31 74 ALA A N 1
ATOM 564 C CA . ALA A 1 74 ? -1.708 -6.265 -5.496 1.00 91.31 74 ALA A CA 1
ATOM 565 C C . ALA A 1 74 ? -1.214 -5.096 -6.362 1.00 91.31 74 ALA A C 1
ATOM 567 O O . ALA A 1 74 ? -0.747 -5.302 -7.478 1.00 91.31 74 ALA A O 1
ATOM 568 N N . LYS A 1 75 ? -1.243 -3.860 -5.838 1.00 91.31 75 LYS A N 1
ATOM 569 C CA . LYS A 1 75 ? -0.678 -2.696 -6.543 1.00 91.31 75 LYS A CA 1
ATOM 570 C C . LYS A 1 75 ? 0.816 -2.849 -6.812 1.00 91.31 75 LYS A C 1
ATOM 572 O O . LYS A 1 75 ? 1.263 -2.470 -7.888 1.00 91.31 75 LYS A O 1
ATOM 577 N N . ARG A 1 76 ? 1.572 -3.394 -5.853 1.00 89.62 76 ARG A N 1
ATOM 578 C CA . ARG A 1 76 ? 3.001 -3.674 -6.024 1.00 89.62 76 ARG A CA 1
ATOM 579 C C . ARG A 1 76 ? 3.223 -4.679 -7.150 1.00 89.62 76 ARG A C 1
ATOM 581 O O . ARG A 1 76 ? 4.095 -4.438 -7.970 1.00 89.62 76 ARG A O 1
ATOM 588 N N . GLN A 1 77 ? 2.424 -5.745 -7.216 1.00 90.12 77 GLN A N 1
ATOM 589 C CA . GLN A 1 77 ? 2.522 -6.723 -8.301 1.00 90.12 77 GLN A CA 1
ATOM 590 C C . GLN A 1 77 ? 2.225 -6.084 -9.661 1.00 90.12 77 GLN A C 1
ATOM 592 O O . GLN A 1 77 ? 3.024 -6.211 -10.577 1.00 90.12 77 GLN A O 1
ATOM 597 N N . VAL A 1 78 ? 1.140 -5.314 -9.778 1.00 91.06 78 VAL A N 1
ATOM 598 C CA . VAL A 1 78 ? 0.809 -4.617 -11.034 1.00 91.06 78 VAL A CA 1
ATOM 599 C C . VAL A 1 78 ? 1.911 -3.633 -11.438 1.00 91.06 78 VAL A C 1
ATOM 601 O O . VAL A 1 78 ? 2.232 -3.521 -12.615 1.00 91.06 78 VAL A O 1
ATOM 604 N N . ALA A 1 79 ? 2.532 -2.942 -10.480 1.00 90.12 79 ALA A N 1
ATOM 605 C CA . ALA A 1 79 ? 3.649 -2.040 -10.753 1.00 90.12 79 ALA A CA 1
ATOM 606 C C . ALA A 1 79 ? 4.925 -2.763 -11.228 1.00 90.12 79 ALA A C 1
ATOM 608 O O . ALA A 1 79 ? 5.781 -2.119 -11.824 1.00 90.12 79 ALA A O 1
ATOM 609 N N . LYS A 1 80 ? 5.071 -4.077 -11.010 1.00 88.62 80 LYS A N 1
ATOM 610 C CA . LYS A 1 80 ? 6.185 -4.839 -11.599 1.00 88.62 80 LYS A CA 1
ATOM 611 C C . LYS A 1 80 ? 6.042 -5.002 -13.110 1.00 88.62 80 LYS A C 1
ATOM 613 O O . LYS A 1 80 ? 7.038 -5.053 -13.812 1.00 88.62 80 LYS A O 1
ATOM 618 N N . GLU A 1 81 ? 4.808 -5.077 -13.596 1.00 87.31 81 GLU A N 1
ATOM 619 C CA . GLU A 1 81 ? 4.505 -5.399 -14.996 1.00 87.31 81 GLU A CA 1
ATOM 620 C C . GLU A 1 81 ? 4.011 -4.176 -15.782 1.00 87.31 81 GLU A C 1
ATOM 622 O O . GLU A 1 81 ? 3.971 -4.185 -17.010 1.00 87.31 81 GLU A O 1
ATOM 627 N N . ASN A 1 82 ? 3.617 -3.102 -15.092 1.00 90.00 82 ASN A N 1
ATOM 628 C CA . ASN A 1 82 ? 3.026 -1.928 -15.714 1.00 90.00 82 ASN A CA 1
ATOM 629 C C . ASN A 1 82 ? 3.769 -0.637 -15.353 1.00 90.00 82 ASN A C 1
ATOM 631 O O . ASN A 1 82 ? 3.658 -0.107 -14.242 1.00 90.00 82 ASN A O 1
ATOM 635 N N . VAL A 1 83 ? 4.438 -0.077 -16.362 1.00 89.50 83 VAL A N 1
ATOM 636 C CA . VAL A 1 83 ? 5.198 1.179 -16.297 1.00 89.50 83 VAL A CA 1
ATOM 637 C C . VAL A 1 83 ? 4.387 2.344 -15.740 1.00 89.50 83 VAL A C 1
ATOM 639 O O . VAL A 1 83 ? 4.901 3.101 -14.927 1.00 89.50 83 VAL A O 1
ATOM 642 N N . TYR A 1 84 ? 3.109 2.489 -16.093 1.00 89.19 84 TYR A N 1
ATOM 643 C CA . TYR A 1 84 ? 2.306 3.622 -15.619 1.00 89.19 84 TYR A CA 1
ATOM 644 C C . TYR A 1 84 ? 1.893 3.499 -14.151 1.00 89.19 84 TYR A C 1
ATOM 646 O O . TYR A 1 84 ? 1.610 4.507 -13.504 1.00 89.19 84 TYR A O 1
ATOM 654 N N . PHE A 1 85 ? 1.839 2.278 -13.616 1.00 88.69 85 PHE A N 1
ATOM 655 C CA . PHE A 1 85 ? 1.622 2.070 -12.186 1.00 88.69 85 PHE A CA 1
ATOM 656 C C . PHE A 1 85 ? 2.906 2.276 -11.385 1.00 88.69 85 PHE A C 1
ATOM 658 O O . PHE A 1 85 ? 2.832 2.797 -10.272 1.00 88.69 85 PHE A O 1
ATOM 665 N N . ARG A 1 86 ? 4.063 1.905 -11.946 1.00 88.06 86 ARG A N 1
ATOM 666 C CA . ARG A 1 86 ? 5.372 2.118 -11.314 1.00 88.06 86 ARG A CA 1
ATOM 667 C C . ARG A 1 86 ? 5.818 3.574 -11.361 1.00 88.06 86 ARG A C 1
ATOM 669 O O . ARG A 1 86 ? 6.270 4.114 -10.357 1.00 88.06 86 ARG A O 1
ATOM 676 N N . TYR A 1 87 ? 5.607 4.216 -12.504 1.00 89.50 87 TYR A N 1
ATOM 677 C CA . TYR A 1 87 ? 5.994 5.589 -12.798 1.00 89.50 87 TYR A CA 1
ATOM 678 C C . TYR A 1 87 ? 4.773 6.397 -13.270 1.00 89.50 87 TYR A C 1
ATOM 680 O O . TYR A 1 87 ? 4.637 6.712 -14.455 1.00 89.50 87 TYR A O 1
ATOM 688 N N . PRO A 1 88 ? 3.870 6.795 -12.350 1.00 87.25 88 PRO A N 1
ATOM 689 C CA . PRO A 1 88 ? 2.661 7.544 -12.704 1.00 87.25 88 PRO A CA 1
ATOM 690 C C . PRO A 1 88 ? 2.932 8.864 -13.430 1.00 87.25 88 PRO A C 1
ATOM 692 O O . PRO A 1 88 ? 2.067 9.356 -14.152 1.00 87.25 88 PRO A O 1
ATOM 695 N N . ILE A 1 89 ? 4.130 9.433 -13.258 1.00 87.50 89 ILE A N 1
ATOM 696 C CA . ILE A 1 89 ? 4.559 10.664 -13.927 1.00 87.50 89 ILE A CA 1
ATOM 697 C C . ILE A 1 89 ? 4.570 10.531 -15.459 1.00 87.50 89 ILE A C 1
ATOM 699 O O . ILE A 1 89 ? 4.279 11.496 -16.162 1.00 87.50 89 ILE A O 1
ATOM 703 N N . LEU A 1 90 ? 4.799 9.324 -15.982 1.00 87.31 90 LEU A N 1
ATOM 704 C CA . LEU A 1 90 ? 4.804 9.051 -17.421 1.00 87.31 90 LEU 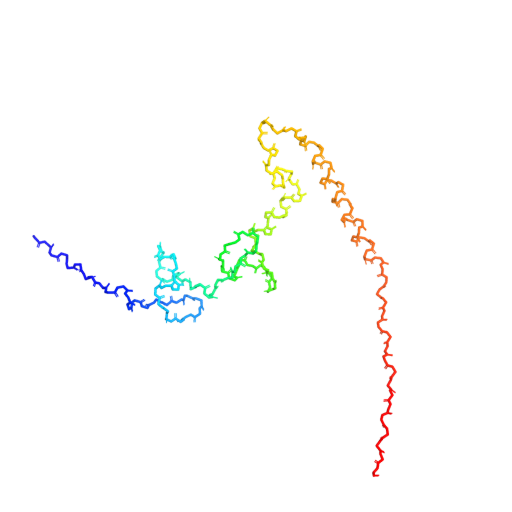A CA 1
ATOM 705 C C . LEU A 1 90 ? 3.407 9.156 -18.051 1.00 87.31 90 LEU A C 1
ATOM 707 O O . LEU A 1 90 ? 3.267 9.159 -19.270 1.00 87.31 90 LEU A O 1
ATOM 711 N N . LYS A 1 91 ? 2.346 9.254 -17.237 1.00 85.06 91 LYS A N 1
ATOM 712 C CA . LYS A 1 91 ? 0.981 9.486 -17.723 1.00 85.06 91 LYS A CA 1
ATOM 713 C C . LYS A 1 91 ? 0.760 10.932 -18.188 1.00 85.06 91 LYS A C 1
ATOM 715 O O . LYS A 1 91 ? -0.201 11.200 -18.910 1.00 85.06 91 LYS A O 1
ATOM 720 N N . TYR A 1 92 ? 1.598 11.877 -17.763 1.00 88.38 92 TYR A N 1
ATOM 721 C CA . TYR A 1 92 ? 1.436 13.283 -18.126 1.00 88.38 92 TYR A CA 1
ATOM 722 C C . TYR A 1 92 ? 2.056 13.573 -19.493 1.00 88.38 92 TYR A C 1
ATOM 724 O O . TYR A 1 92 ? 3.195 13.213 -19.761 1.00 88.38 92 TYR A O 1
ATOM 732 N N . ARG A 1 93 ? 1.325 14.301 -20.347 1.00 75.75 93 ARG A N 1
ATOM 733 C CA . ARG A 1 93 ? 1.766 14.634 -21.716 1.00 75.75 93 ARG A CA 1
ATOM 734 C C . ARG A 1 93 ? 3.049 15.467 -21.793 1.00 75.75 93 ARG A C 1
ATOM 736 O O . ARG A 1 93 ? 3.692 15.462 -22.829 1.00 75.75 93 ARG A O 1
ATOM 743 N N . ALA A 1 94 ? 3.397 16.186 -20.728 1.00 84.94 94 ALA A N 1
ATOM 744 C CA . ALA A 1 94 ? 4.596 17.021 -20.659 1.00 84.94 94 ALA A CA 1
ATOM 745 C C . ALA A 1 94 ? 5.814 16.285 -20.069 1.00 84.94 94 ALA A C 1
ATOM 747 O O . ALA A 1 94 ? 6.806 16.921 -19.724 1.00 84.94 94 ALA A O 1
ATOM 748 N N . CYS A 1 95 ? 5.724 14.969 -19.867 1.00 84.25 95 CYS A N 1
ATOM 749 C CA . CYS A 1 95 ? 6.803 14.204 -19.265 1.00 84.25 95 CYS A CA 1
ATOM 750 C C . CYS A 1 95 ? 8.005 14.129 -20.227 1.00 84.25 95 CYS A C 1
ATOM 752 O O . CYS A 1 95 ? 7.820 13.693 -21.361 1.00 84.25 95 CYS A O 1
ATOM 754 N N . PRO A 1 96 ? 9.222 14.525 -19.804 1.00 84.25 96 PRO A N 1
ATOM 755 C CA . PRO A 1 96 ? 10.413 14.445 -20.651 1.00 84.25 96 PRO A CA 1
ATOM 756 C C . PRO A 1 96 ? 10.990 13.022 -20.745 1.00 84.25 96 PRO A C 1
ATOM 758 O O . PRO A 1 96 ? 11.961 12.809 -21.460 1.00 84.25 96 PRO A O 1
ATOM 761 N N . PHE A 1 97 ? 10.427 12.065 -20.002 1.00 86.00 97 PHE A N 1
ATOM 762 C CA . PHE A 1 97 ? 10.912 10.690 -19.906 1.00 86.00 97 PHE A CA 1
ATOM 763 C C . PHE A 1 97 ? 10.162 9.767 -20.877 1.00 86.00 97 PHE A C 1
ATOM 765 O O . PHE A 1 97 ? 8.940 9.873 -21.021 1.00 86.00 97 PHE A O 1
ATOM 772 N N . SER A 1 98 ? 10.884 8.843 -21.519 1.00 86.88 98 SER A N 1
ATOM 773 C CA . SER A 1 98 ? 10.311 7.881 -22.463 1.00 86.88 98 SER A CA 1
ATOM 774 C C . SER A 1 98 ? 9.599 6.736 -21.742 1.00 86.88 98 SER A C 1
ATOM 776 O O . SER A 1 98 ? 10.120 6.138 -20.801 1.00 86.88 98 SER A O 1
ATOM 778 N N . VAL A 1 99 ? 8.393 6.396 -22.207 1.00 87.75 99 VAL A N 1
ATOM 779 C CA . VAL A 1 99 ? 7.656 5.224 -21.708 1.00 87.75 99 VAL A CA 1
ATOM 780 C C . VAL A 1 99 ? 8.354 3.929 -22.110 1.00 87.75 99 VAL A C 1
ATOM 782 O O . VAL A 1 99 ? 8.338 2.979 -21.333 1.00 87.75 99 VAL A O 1
ATOM 785 N N . ASP A 1 100 ? 8.929 3.882 -23.311 1.00 89.25 100 ASP A N 1
ATOM 786 C CA . ASP A 1 100 ? 9.518 2.661 -23.859 1.00 89.25 100 ASP A CA 1
ATOM 787 C C . ASP A 1 100 ? 10.825 2.309 -23.146 1.00 89.25 100 ASP A C 1
ATOM 789 O O . ASP A 1 100 ? 10.990 1.169 -22.727 1.00 89.25 100 ASP A O 1
ATOM 793 N N . GLU A 1 101 ? 11.666 3.301 -22.845 1.00 88.88 101 GLU A N 1
ATOM 794 C CA . GLU A 1 101 ? 12.869 3.096 -22.022 1.00 88.88 101 GLU A CA 1
ATOM 795 C C . GLU A 1 101 ? 12.504 2.526 -20.640 1.00 88.88 101 GLU A C 1
ATOM 797 O O . GLU A 1 101 ? 13.081 1.539 -20.189 1.00 88.88 101 GLU A O 1
ATOM 802 N N . ALA A 1 102 ? 11.460 3.064 -19.999 1.00 89.19 102 ALA A N 1
ATOM 803 C CA . ALA A 1 102 ? 10.982 2.557 -18.713 1.00 89.19 102 ALA A CA 1
ATOM 804 C C . ALA A 1 102 ? 10.361 1.143 -18.797 1.00 89.19 102 ALA A C 1
ATOM 806 O O . ALA A 1 102 ? 10.297 0.439 -17.784 1.00 89.19 102 ALA A O 1
ATOM 807 N N . ARG A 1 103 ? 9.872 0.711 -19.973 1.00 89.94 103 ARG A N 1
ATOM 808 C CA . ARG A 1 103 ? 9.422 -0.679 -20.201 1.00 89.94 103 ARG A CA 1
ATOM 809 C C . ARG A 1 103 ? 10.610 -1.622 -20.296 1.00 89.94 103 ARG A C 1
ATOM 811 O O . ARG A 1 103 ? 10.555 -2.705 -19.716 1.00 89.94 103 ARG A O 1
ATOM 818 N N . ASP A 1 104 ? 11.660 -1.203 -20.989 1.00 91.44 104 ASP A N 1
ATOM 819 C CA . ASP A 1 104 ? 12.875 -1.996 -21.148 1.00 91.44 104 ASP A CA 1
ATOM 820 C C . ASP A 1 104 ? 13.581 -2.185 -19.801 1.00 91.44 104 ASP A C 1
ATOM 822 O O . ASP A 1 104 ? 13.969 -3.302 -19.457 1.00 91.44 104 ASP A O 1
ATOM 826 N N . GLU A 1 105 ? 13.647 -1.134 -18.977 1.00 89.44 105 GLU A N 1
ATOM 827 C CA . GLU A 1 105 ? 14.134 -1.219 -17.594 1.00 89.44 105 GLU A CA 1
ATOM 828 C C . GLU A 1 105 ? 13.373 -2.271 -16.775 1.00 89.44 105 GLU A C 1
ATOM 830 O O . GLU A 1 105 ? 13.988 -3.135 -16.150 1.00 89.44 105 GLU A O 1
ATOM 835 N N . LEU A 1 106 ? 12.034 -2.255 -16.820 1.00 89.31 106 LEU A N 1
ATOM 836 C CA . LEU A 1 106 ? 11.209 -3.263 -16.145 1.00 89.31 106 LEU A CA 1
ATOM 837 C C . LEU A 1 106 ? 11.517 -4.685 -16.621 1.00 89.31 106 LEU A C 1
ATOM 839 O O . LEU A 1 106 ? 11.591 -5.608 -15.809 1.00 89.31 106 LEU A O 1
ATOM 843 N N . HIS A 1 107 ? 11.672 -4.872 -17.931 1.00 89.50 107 HIS A N 1
ATOM 844 C CA . HIS A 1 107 ? 11.963 -6.177 -18.513 1.00 89.50 107 HIS A CA 1
ATOM 845 C C . HIS A 1 107 ? 13.329 -6.713 -18.073 1.00 89.50 107 HIS A C 1
ATOM 847 O O . HIS A 1 107 ? 13.440 -7.894 -17.732 1.00 89.5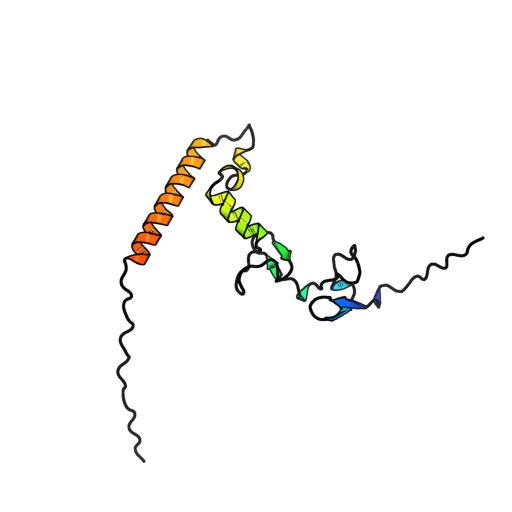0 107 HIS A O 1
ATOM 853 N N . ASN A 1 108 ? 14.340 -5.844 -18.039 1.00 91.00 108 ASN A N 1
ATOM 854 C CA . ASN A 1 108 ? 15.687 -6.188 -17.592 1.00 91.00 108 ASN A CA 1
ATOM 855 C C . ASN A 1 108 ? 15.699 -6.567 -16.105 1.00 91.00 108 ASN A C 1
ATOM 857 O O . ASN A 1 108 ? 16.220 -7.622 -15.749 1.00 91.00 108 ASN A O 1
ATOM 861 N N . GLU A 1 109 ? 15.034 -5.787 -15.248 1.00 87.88 109 GLU A N 1
ATOM 862 C CA . GLU A 1 109 ? 14.921 -6.108 -13.821 1.00 87.88 109 GLU A CA 1
ATOM 863 C C . GLU A 1 109 ? 14.232 -7.459 -13.574 1.00 87.88 109 GLU A C 1
ATOM 865 O O . GLU A 1 109 ? 14.681 -8.242 -12.737 1.00 87.88 109 GLU A O 1
ATOM 870 N N . LEU A 1 110 ? 13.157 -7.767 -14.311 1.00 85.44 110 LEU A N 1
ATOM 871 C CA . LEU A 1 110 ? 12.469 -9.060 -14.206 1.00 85.44 110 LEU A CA 1
ATOM 872 C C . LEU A 1 110 ? 13.381 -10.225 -14.605 1.00 85.44 110 LEU A C 1
ATOM 874 O O . LEU A 1 110 ? 13.344 -11.287 -13.978 1.00 85.44 110 LEU A O 1
ATOM 878 N N . HIS A 1 111 ? 14.190 -10.038 -15.645 1.00 86.38 111 HIS A N 1
ATOM 879 C CA . HIS A 1 111 ? 15.148 -11.039 -16.093 1.00 86.38 111 HIS A CA 1
ATOM 880 C C . HIS A 1 111 ? 16.252 -11.265 -15.046 1.00 86.38 111 HIS A C 1
ATOM 882 O O . HIS A 1 111 ? 16.557 -12.413 -14.709 1.00 86.38 111 HIS A O 1
ATOM 888 N N . ASP A 1 112 ? 16.776 -10.194 -14.451 1.00 87.62 112 ASP A N 1
ATOM 889 C CA . ASP A 1 112 ? 17.789 -10.264 -13.395 1.00 87.62 112 ASP A CA 1
ATOM 890 C C . ASP A 1 112 ? 17.248 -10.919 -12.111 1.00 87.62 112 ASP A C 1
ATOM 892 O O . ASP A 1 112 ? 17.910 -11.784 -11.528 1.00 87.62 112 ASP A O 1
ATOM 896 N N . GLU A 1 113 ? 16.017 -10.590 -11.690 1.00 84.19 113 GLU A N 1
ATOM 897 C CA . GLU A 1 113 ? 15.343 -11.241 -10.553 1.00 84.19 113 GLU A CA 1
ATOM 898 C C . GLU A 1 113 ? 15.214 -12.763 -10.775 1.00 84.19 113 GLU A C 1
ATOM 900 O O . GLU A 1 113 ? 15.444 -13.558 -9.854 1.00 84.19 113 GLU A O 1
ATOM 905 N N . GLN A 1 114 ? 14.877 -13.196 -11.997 1.00 82.50 114 GLN A N 1
ATOM 906 C CA . GLN A 1 114 ? 14.777 -14.618 -12.345 1.00 82.50 114 GLN A CA 1
ATOM 907 C C . GLN A 1 114 ? 16.137 -15.320 -12.298 1.00 82.50 114 GLN A C 1
ATOM 909 O O . GLN A 1 114 ? 16.236 -16.436 -11.774 1.00 82.50 114 GLN A O 1
ATOM 914 N N . GLN A 1 115 ? 17.195 -14.680 -12.801 1.00 82.62 115 GLN A N 1
ATOM 915 C CA . GLN A 1 115 ? 18.546 -15.237 -12.750 1.00 82.62 115 GLN A CA 1
ATOM 916 C C . GLN A 1 115 ? 19.048 -15.389 -11.311 1.00 82.62 115 GLN A C 1
ATOM 918 O O . GLN A 1 115 ? 19.576 -16.446 -10.953 1.00 82.62 115 GLN A O 1
ATOM 923 N N . GLN A 1 116 ? 18.826 -14.388 -10.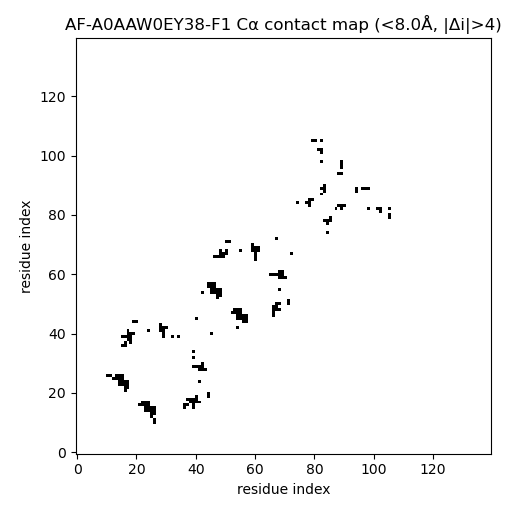457 1.00 81.88 116 GLN A N 1
ATOM 924 C CA . GLN A 1 116 ? 19.203 -14.452 -9.043 1.00 81.88 116 GLN A CA 1
ATOM 925 C C . GLN A 1 116 ? 18.472 -15.583 -8.309 1.00 81.88 116 GLN A C 1
ATOM 927 O O . GLN A 1 116 ? 19.095 -16.337 -7.558 1.00 81.88 116 GLN A O 1
ATOM 932 N N . GLN A 1 117 ? 17.174 -15.779 -8.565 1.00 78.25 117 GLN A N 1
ATOM 933 C CA . GLN A 1 117 ? 16.423 -16.897 -7.979 1.00 78.25 117 GLN A CA 1
ATOM 934 C C . GLN A 1 117 ? 16.945 -18.264 -8.440 1.00 78.25 117 GLN A C 1
ATOM 936 O O . GLN A 1 117 ? 17.011 -19.201 -7.639 1.00 78.25 117 GLN A O 1
ATOM 941 N N . GLN A 1 118 ? 17.345 -18.398 -9.709 1.00 73.88 118 GLN A N 1
ATOM 942 C CA . GLN A 1 118 ? 17.953 -19.631 -10.212 1.00 73.88 118 GLN A CA 1
ATOM 943 C C . GLN A 1 118 ? 19.326 -19.897 -9.583 1.00 73.88 118 GLN A C 1
ATOM 945 O O . GLN A 1 118 ? 19.621 -21.043 -9.246 1.00 73.88 118 GLN A O 1
ATOM 950 N N . GLN A 1 119 ? 20.150 -18.866 -9.380 1.00 73.44 119 GLN A N 1
ATOM 951 C CA . GLN A 1 119 ? 21.436 -19.000 -8.689 1.00 73.44 119 GLN A CA 1
ATOM 952 C C . GLN A 1 119 ? 21.255 -19.376 -7.213 1.00 73.44 119 GLN A C 1
ATOM 954 O O . GLN A 1 119 ? 21.943 -20.271 -6.724 1.00 73.44 119 GLN A O 1
ATOM 959 N N . HIS A 1 120 ? 20.282 -18.778 -6.517 1.00 66.88 120 HIS A N 1
ATOM 960 C CA . HIS A 1 120 ? 20.003 -19.097 -5.114 1.00 66.88 120 HIS A CA 1
ATOM 961 C C . HIS A 1 120 ? 19.509 -20.540 -4.921 1.00 66.88 120 HIS A C 1
ATOM 963 O O . HIS A 1 120 ? 19.884 -21.192 -3.952 1.00 66.88 120 HIS A O 1
ATOM 969 N N . ARG A 1 121 ? 18.742 -21.090 -5.876 1.00 63.41 121 ARG A N 1
ATOM 970 C CA . ARG A 1 121 ? 18.359 -22.518 -5.876 1.00 63.41 121 ARG A CA 1
ATOM 971 C C . ARG A 1 121 ? 19.518 -23.476 -6.164 1.00 63.41 121 ARG A C 1
ATOM 973 O O . ARG A 1 121 ? 19.405 -24.655 -5.849 1.00 63.41 121 ARG A O 1
ATOM 980 N N . ARG A 1 122 ? 20.599 -23.006 -6.794 1.00 61.47 122 ARG A N 1
ATOM 981 C CA . ARG A 1 122 ? 21.770 -23.824 -7.159 1.00 61.47 122 ARG A CA 1
ATOM 982 C C . ARG A 1 122 ? 22.862 -23.846 -6.087 1.00 61.47 122 ARG A C 1
ATOM 984 O O . ARG A 1 122 ? 23.793 -24.635 -6.215 1.00 61.47 122 ARG A O 1
ATOM 991 N N . LEU A 1 123 ? 22.768 -23.019 -5.045 1.00 54.59 123 LEU A N 1
ATOM 992 C CA . LEU A 1 123 ? 23.674 -23.084 -3.899 1.00 54.59 123 LEU A CA 1
ATOM 993 C C . LEU A 1 123 ? 23.289 -24.286 -3.016 1.00 54.59 123 LEU A C 1
ATOM 995 O O . LEU A 1 123 ? 22.188 -24.293 -2.462 1.00 54.59 123 LEU A O 1
ATOM 999 N N . PRO A 1 124 ? 24.154 -25.306 -2.856 1.00 50.84 124 PRO A N 1
ATOM 1000 C CA . PRO A 1 124 ? 23.892 -26.374 -1.906 1.00 50.84 124 PRO A CA 1
ATOM 1001 C C . PRO A 1 124 ? 23.872 -25.781 -0.497 1.00 50.84 124 PRO A C 1
ATOM 1003 O O . PRO A 1 124 ? 24.770 -25.032 -0.106 1.00 50.84 124 PRO A O 1
ATOM 1006 N N . SER A 1 125 ? 22.837 -26.130 0.265 1.00 52.34 125 SER A N 1
ATOM 1007 C CA . SER A 1 125 ? 22.743 -25.869 1.696 1.00 52.34 125 SER A CA 1
ATOM 1008 C C . SER A 1 125 ? 24.029 -26.340 2.369 1.00 52.34 125 SER A C 1
ATOM 1010 O O . SER A 1 125 ? 24.266 -27.541 2.505 1.00 52.34 125 SER A O 1
ATOM 1012 N N . ARG A 1 126 ? 24.884 -25.399 2.771 1.00 50.31 126 ARG A N 1
ATOM 1013 C CA . ARG A 1 126 ? 26.014 -25.692 3.643 1.00 50.31 126 ARG A CA 1
ATOM 1014 C C . ARG A 1 126 ? 25.406 -26.085 4.987 1.00 50.31 126 ARG A C 1
ATOM 1016 O O . ARG A 1 126 ? 24.937 -25.227 5.730 1.00 50.31 126 ARG A O 1
ATOM 1023 N N . SER A 1 127 ? 25.314 -27.387 5.231 1.00 46.75 127 SER A N 1
ATOM 1024 C CA . SER A 1 127 ? 24.819 -27.955 6.480 1.00 46.75 127 SER A CA 1
ATOM 1025 C C . SER A 1 127 ? 25.573 -27.314 7.650 1.00 46.75 127 SER A C 1
ATOM 1027 O O . SER A 1 127 ? 26.804 -27.236 7.585 1.00 46.75 127 SER A O 1
ATOM 1029 N N . PRO A 1 128 ? 24.901 -26.858 8.719 1.00 51.16 128 PRO A N 1
ATOM 1030 C CA . PRO A 1 128 ? 25.603 -26.529 9.948 1.00 51.16 128 PRO A CA 1
ATOM 1031 C C . PRO A 1 128 ? 26.240 -27.815 10.486 1.00 51.16 128 PRO A C 1
ATOM 1033 O O . PRO A 1 128 ? 25.543 -28.789 10.773 1.00 51.16 128 PRO A O 1
ATOM 1036 N N . SER A 1 129 ? 27.572 -27.840 10.568 1.00 48.19 129 SER A N 1
ATOM 1037 C CA . SER A 1 129 ? 28.314 -28.918 11.224 1.00 48.19 129 SER A CA 1
ATOM 1038 C C . SER A 1 129 ? 27.800 -29.089 12.658 1.00 48.19 129 SER A C 1
ATOM 1040 O O . SER A 1 129 ? 27.632 -28.082 13.353 1.00 48.19 129 SER A O 1
ATOM 1042 N N . PRO A 1 130 ? 27.550 -30.321 13.136 1.00 51.28 130 PRO A N 1
ATOM 1043 C CA . PRO A 1 130 ? 27.143 -30.529 14.515 1.00 51.28 130 PRO A CA 1
ATOM 1044 C C . PRO A 1 130 ? 28.282 -30.104 15.444 1.00 51.28 130 PRO A C 1
ATOM 1046 O O . PRO A 1 130 ? 29.429 -30.527 15.288 1.00 51.28 130 PRO A O 1
ATOM 1049 N N . ALA A 1 131 ? 27.950 -29.226 16.388 1.00 48.06 131 ALA A N 1
ATOM 1050 C CA . ALA A 1 131 ? 28.843 -28.789 17.443 1.00 48.06 131 ALA A CA 1
ATOM 1051 C C . ALA A 1 131 ? 29.330 -30.002 18.244 1.00 48.06 131 ALA A C 1
ATOM 1053 O O . ALA A 1 131 ? 28.532 -30.781 18.767 1.00 48.06 131 ALA A O 1
ATOM 1054 N N . SER A 1 132 ? 30.648 -30.143 18.333 1.00 48.84 132 SER A N 1
ATOM 1055 C CA . SER A 1 132 ? 31.321 -31.117 19.180 1.00 48.84 132 SER A CA 1
ATOM 1056 C C . SER A 1 132 ? 30.851 -30.962 20.627 1.00 48.84 132 SER A C 1
ATOM 1058 O O . SER A 1 132 ? 30.993 -29.904 21.241 1.00 48.84 132 SER A O 1
ATOM 1060 N N . SER A 1 133 ? 30.276 -32.029 21.168 1.00 51.06 133 SER A N 1
ATOM 1061 C CA . SER A 1 133 ? 29.881 -32.162 22.563 1.00 51.06 133 SER A CA 1
ATOM 1062 C C . SER A 1 133 ? 31.119 -32.218 23.459 1.00 51.06 133 SER A C 1
ATOM 1064 O O . SER A 1 133 ? 31.730 -33.276 23.612 1.00 51.06 133 SER A O 1
ATOM 1066 N N . THR A 1 134 ? 31.488 -31.096 24.073 1.00 54.47 134 THR A N 1
ATOM 1067 C CA . THR A 1 134 ? 32.475 -31.089 25.158 1.00 54.47 134 THR A CA 1
ATOM 1068 C C . THR A 1 134 ? 31.753 -31.359 26.475 1.00 54.47 134 THR A C 1
ATOM 1070 O O . THR A 1 134 ? 31.047 -30.511 27.020 1.00 54.47 134 THR A O 1
ATOM 1073 N N . SER A 1 135 ? 31.906 -32.585 26.961 1.00 51.94 135 SER A N 1
ATOM 1074 C CA . SER A 1 135 ? 31.494 -33.064 28.278 1.00 51.94 135 SER A CA 1
ATOM 1075 C C . SER A 1 135 ? 32.058 -32.196 29.411 1.00 51.94 135 SER A C 1
ATOM 1077 O O . SER A 1 135 ? 33.270 -32.006 29.509 1.00 51.94 135 SER A O 1
ATOM 1079 N N . ARG A 1 136 ? 31.182 -31.715 30.302 1.00 59.75 136 ARG A N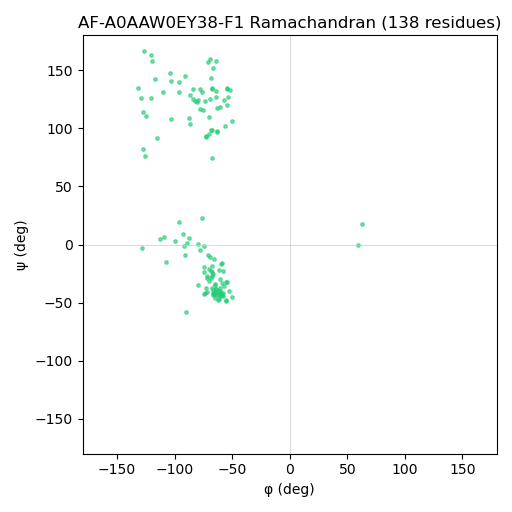 1
ATOM 1080 C CA . ARG A 1 136 ? 31.551 -31.223 31.641 1.00 59.75 136 ARG A CA 1
ATOM 1081 C C . ARG A 1 136 ? 32.039 -32.398 32.500 1.00 59.75 136 ARG A C 1
ATOM 1083 O O . ARG A 1 136 ? 31.317 -33.392 32.565 1.00 59.75 136 ARG A O 1
ATOM 1090 N N . PRO A 1 137 ? 33.154 -32.285 33.237 1.00 58.94 137 PRO A N 1
ATOM 1091 C CA . PRO A 1 137 ? 33.380 -33.136 34.389 1.00 58.94 137 PRO A CA 1
ATOM 1092 C C . PRO A 1 137 ? 32.667 -32.542 35.611 1.00 58.94 137 PRO A C 1
ATOM 1094 O O . PRO A 1 137 ? 32.860 -31.381 35.973 1.00 58.94 137 PRO A O 1
ATOM 1097 N N . THR A 1 138 ? 31.830 -33.363 36.233 1.00 53.97 138 THR A N 1
ATOM 1098 C CA . THR A 1 138 ? 31.406 -33.219 37.626 1.00 53.97 138 THR A CA 1
ATOM 1099 C C . THR A 1 138 ? 32.522 -33.796 38.488 1.00 53.97 138 THR A C 1
ATOM 1101 O O . THR A 1 138 ? 32.849 -34.968 38.316 1.00 53.97 138 THR A O 1
ATOM 1104 N N . ILE A 1 139 ? 33.096 -33.018 39.406 1.00 56.47 139 ILE A N 1
ATOM 1105 C CA . ILE A 1 139 ? 33.850 -33.562 40.541 1.00 56.47 139 ILE A CA 1
ATOM 1106 C C . ILE A 1 139 ? 33.360 -32.863 41.809 1.00 56.47 139 ILE A C 1
ATOM 1108 O O . ILE A 1 139 ? 33.097 -31.659 41.803 1.00 56.47 139 ILE A O 1
ATOM 1112 N N . SER A 1 140 ? 33.154 -33.722 42.804 1.00 57.59 140 SER A N 1
ATOM 1113 C CA . SER A 1 140 ? 32.596 -33.550 44.143 1.00 57.59 140 SER A CA 1
ATOM 1114 C C . SER A 1 140 ? 33.406 -32.656 45.071 1.00 57.59 140 SER A C 1
ATOM 1116 O O . SER A 1 140 ? 34.633 -32.540 44.862 1.00 57.59 140 SER A O 1
#

Organism: NCBI:txid1808958

Radius of gyration: 27.79 Å; Cα contacts (8 Å, |Δi|>4): 112; chains: 1; bounding box: 82×52×68 Å

Mean predicted aligned error: 14.12 Å

Solvent-accessible surface area (backbone atoms only — not comparable to full-atom values): 8891 Å² total; per-residue (Å²): 138,84,84,79,80,77,78,80,69,67,68,90,75,42,64,45,53,20,64,80,81,62,49,76,37,56,55,80,45,36,89,76,71,92,60,63,71,81,69,35,60,39,56,86,65,31,45,66,19,73,75,74,73,46,72,37,54,61,89,48,26,88,46,96,84,50,53,44,31,47,72,50,52,52,51,53,54,49,28,62,79,29,54,58,69,60,40,56,66,64,71,44,92,84,46,94,64,63,68,65,60,50,46,52,52,42,52,50,52,53,52,51,54,52,51,52,53,54,53,61,72,67,54,76,81,78,71,82,75,81,78,80,84,79,80,80,84,87,81,135

Sequence (140 aa):
MFLTTVLAVSKKNLRLRCSQCTRLLSSEHFPKRGGPLNTLICVDCKLMCVGCGQRQLRSTFSDADSHTCDRCLAKRQVAKENVYFRYPILKYRACPFSVDEARDELHNELHDEQQQQQQHRRLPSRSPSPASSTSRPTIS

Foldseek 3Di:
DDDPPPPPPPLQPQWAAALPPRDTHRCVQFPDPVDDSNHTHGQVQFAQAPQPRDTHHPVQCPDPPHSHGPVSVVLVVCLLQDLCSVPVLVVDPPDPDDSVVSNVVSVVVVVVVVVVVVVVVVDPPPDDDDDDDDDDDDDD

pLDDT: mean 78.99, std 15.04, range [36.41, 94.06]

Secondary structure (DSSP, 8-state):
----------GGG-EEE-TTT--EEEGGG-S---S-GGG---GGGEEEPTTT--EEEGGG-SSTT--S-HHHHHHHHHHHH-HHHH-GGGGSTT--S-HHHHHHHHHHHHHHHHHHHHHHHHS---PPPPPP--PPPP--